Protein AF-A0A503XHS9-F1 (afdb_monomer)

Mean predicted aligned error: 9.69 Å

Solvent-accessible surface area (backbone atoms only — not comparable to full-atom values): 4189 Å² total; per-residue (Å²): 107,56,94,84,41,71,76,75,33,54,80,34,55,91,82,40,81,69,27,22,37,41,74,59,91,63,31,39,34,36,28,35,76,56,100,88,48,72,50,76,76,45,79,41,54,71,85,57,84,82,54,80,72,80,72,63,86,82,76,75,80,78,81,131

Radius of gyration: 13.37 Å; Cα contacts (8 Å, |Δi|>4): 79; chains: 1; bounding box: 25×36×27 Å

Foldseek 3Di:
DCVVPVPPFDDPVVVPPQWGWDDDPQKIWIWGDDPPDIGTPDIGRNVPPDDPVVVPPPPDPDDD

Structure (mmCIF, N/CA/C/O backbone):
data_AF-A0A503XHS9-F1
#
_entry.id   AF-A0A503XHS9-F1
#
loop_
_atom_site.group_PDB
_atom_site.id
_atom_site.type_sym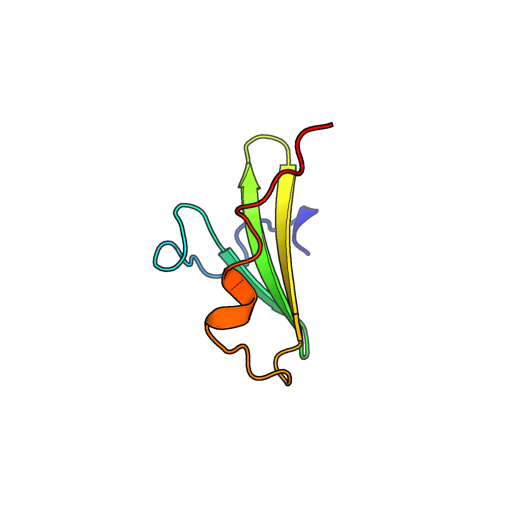bol
_atom_site.label_atom_id
_atom_site.label_alt_id
_atom_site.label_comp_id
_atom_site.label_asym_id
_atom_site.label_entity_id
_atom_site.label_seq_id
_atom_site.pdbx_PDB_ins_code
_atom_site.Cartn_x
_atom_site.Cartn_y
_atom_site.Cartn_z
_atom_site.occupancy
_atom_site.B_iso_or_equiv
_atom_site.auth_seq_id
_atom_site.auth_comp_id
_atom_site.auth_asym_id
_atom_site.auth_atom_id
_atom_site.pdbx_PDB_model_num
ATOM 1 N N . MET A 1 1 ? -6.670 -12.195 2.669 1.00 82.12 1 MET A N 1
ATOM 2 C CA . MET A 1 1 ? -5.483 -12.031 3.543 1.00 82.12 1 MET A CA 1
ATOM 3 C C . MET A 1 1 ? -5.459 -10.653 4.181 1.00 82.12 1 MET A C 1
ATOM 5 O O . MET A 1 1 ? -5.550 -10.602 5.397 1.00 82.12 1 MET A O 1
ATOM 9 N N . LEU A 1 2 ? -5.405 -9.567 3.401 1.00 91.00 2 LEU A N 1
ATOM 10 C CA . LEU A 1 2 ? -5.264 -8.203 3.934 1.00 91.00 2 LEU A CA 1
ATOM 11 C C . LEU A 1 2 ? -6.381 -7.778 4.903 1.00 91.00 2 LEU A C 1
ATOM 13 O O . LEU A 1 2 ? -6.080 -7.179 5.921 1.00 91.00 2 LEU A O 1
ATOM 17 N N . THR A 1 3 ? -7.636 -8.173 4.669 1.00 91.88 3 THR A N 1
ATOM 18 C CA . THR A 1 3 ? -8.759 -7.873 5.584 1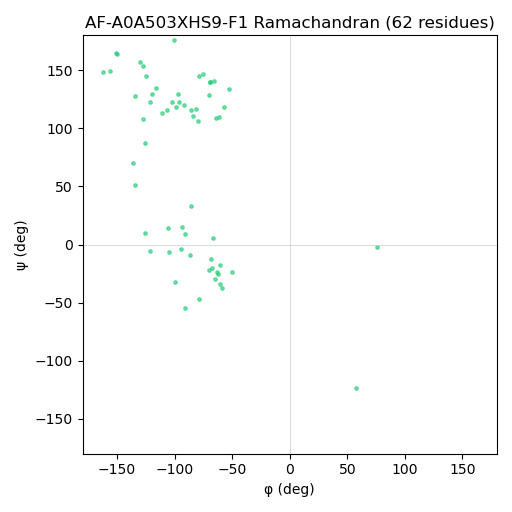.00 91.88 3 THR A CA 1
ATOM 19 C C . THR A 1 3 ? -8.623 -8.490 6.979 1.00 91.88 3 THR A C 1
ATOM 21 O O . THR A 1 3 ? -9.213 -7.985 7.924 1.00 91.88 3 THR A O 1
ATOM 24 N N . LEU A 1 4 ? -7.870 -9.587 7.113 1.00 94.56 4 LEU A N 1
ATOM 25 C CA . LEU A 1 4 ? -7.641 -10.269 8.393 1.00 94.56 4 LEU A CA 1
ATOM 26 C C . LEU A 1 4 ? -6.288 -9.894 9.006 1.00 94.56 4 LEU A C 1
ATOM 28 O O . LEU A 1 4 ? -6.148 -9.857 10.223 1.00 94.56 4 LEU A O 1
ATOM 32 N N . HIS A 1 5 ? -5.287 -9.628 8.164 1.00 95.56 5 HIS A N 1
ATOM 33 C CA . HIS A 1 5 ? -3.915 -9.352 8.582 1.00 95.56 5 HIS A CA 1
ATOM 34 C C . HIS A 1 5 ? -3.351 -8.158 7.792 1.00 95.56 5 HIS A C 1
ATOM 36 O O . HIS A 1 5 ? -2.473 -8.336 6.948 1.00 95.56 5 HIS A O 1
ATOM 42 N N . PRO A 1 6 ? -3.839 -6.929 8.033 1.00 94.69 6 PRO A N 1
ATOM 43 C CA . PRO A 1 6 ? -3.468 -5.751 7.242 1.00 94.69 6 PRO A CA 1
ATOM 44 C C . PRO A 1 6 ? -1.976 -5.402 7.339 1.00 94.69 6 PRO A C 1
ATOM 46 O O . PRO A 1 6 ? -1.406 -4.814 6.425 1.00 94.69 6 PRO A O 1
ATOM 49 N N . LEU A 1 7 ? -1.300 -5.819 8.410 1.00 96.06 7 LEU A N 1
ATOM 50 C CA . LEU A 1 7 ? 0.124 -5.554 8.630 1.00 96.06 7 LEU A CA 1
ATOM 51 C C . LEU A 1 7 ? 1.050 -6.655 8.082 1.00 96.06 7 LEU A C 1
ATOM 53 O O . LEU A 1 7 ? 2.246 -6.621 8.356 1.00 96.06 7 LEU A O 1
ATOM 57 N N . SER A 1 8 ? 0.526 -7.627 7.321 1.00 95.12 8 SER A N 1
ATOM 58 C CA . SER A 1 8 ? 1.317 -8.755 6.801 1.00 95.12 8 SER A CA 1
ATOM 59 C C . SER A 1 8 ? 2.325 -8.370 5.714 1.00 95.12 8 SER A C 1
ATOM 61 O O . SER A 1 8 ? 3.259 -9.125 5.459 1.00 95.12 8 SER A O 1
ATOM 63 N N . GLY A 1 9 ? 2.122 -7.241 5.031 1.00 96.50 9 GLY A N 1
ATOM 64 C CA . GLY A 1 9 ? 3.069 -6.701 4.059 1.00 96.50 9 GLY A CA 1
ATOM 65 C C . GLY A 1 9 ? 4.231 -5.975 4.733 1.00 96.50 9 GLY A C 1
ATOM 66 O O . GLY A 1 9 ? 4.044 -5.312 5.761 1.00 96.50 9 GLY A O 1
ATOM 67 N N . ALA A 1 10 ? 5.425 -6.075 4.145 1.00 97.25 10 ALA A N 1
ATOM 68 C CA . ALA A 1 10 ? 6.608 -5.411 4.682 1.00 97.25 10 ALA A CA 1
ATOM 69 C C . ALA A 1 10 ? 6.494 -3.883 4.512 1.00 97.25 10 ALA A C 1
ATOM 71 O O . ALA A 1 10 ? 5.999 -3.427 3.473 1.00 97.25 10 ALA A O 1
ATOM 72 N N . PRO A 1 11 ? 6.909 -3.094 5.521 1.00 97.50 11 PRO A N 1
ATOM 73 C CA . PRO A 1 11 ? 6.881 -1.639 5.446 1.00 97.50 11 PRO A CA 1
ATOM 74 C C . PRO A 1 11 ? 7.856 -1.141 4.380 1.00 97.50 11 PRO A C 1
ATOM 76 O O . PRO A 1 11 ? 8.952 -1.681 4.228 1.00 97.50 11 PRO A O 1
ATOM 79 N N . ARG A 1 12 ? 7.432 -0.117 3.643 1.00 96.75 12 ARG A N 1
ATOM 80 C CA . ARG A 1 12 ? 8.171 0.550 2.569 1.00 96.75 12 ARG A CA 1
ATOM 81 C C . ARG A 1 12 ? 8.069 2.065 2.714 1.00 96.75 12 ARG A C 1
ATOM 83 O O . ARG A 1 12 ? 7.726 2.775 1.770 1.00 96.75 12 ARG A O 1
ATOM 90 N N . ASP A 1 13 ? 8.371 2.550 3.917 1.00 93.62 13 ASP A N 1
ATOM 91 C CA . ASP A 1 13 ? 8.447 3.986 4.211 1.00 93.62 13 ASP A CA 1
ATOM 92 C C . ASP A 1 13 ? 9.511 4.701 3.355 1.00 93.62 13 ASP A C 1
ATOM 94 O O . ASP A 1 13 ? 9.456 5.916 3.190 1.00 93.62 13 ASP A O 1
ATOM 98 N N . ASP A 1 14 ? 10.447 3.944 2.766 1.00 94.44 14 ASP A N 1
ATOM 99 C CA . ASP A 1 14 ? 11.415 4.404 1.766 1.00 94.44 14 ASP A CA 1
ATOM 100 C C . ASP A 1 14 ? 10.782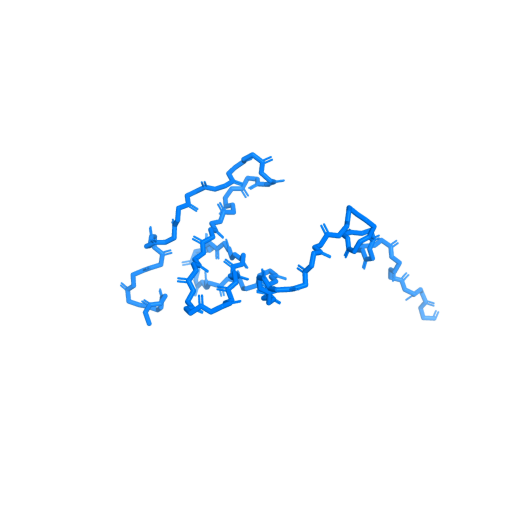 4.795 0.417 1.00 94.44 14 ASP A C 1
ATOM 102 O O . ASP A 1 14 ? 11.400 5.538 -0.341 1.00 94.44 14 ASP A O 1
ATOM 106 N N . ILE A 1 15 ? 9.567 4.317 0.111 1.00 90.62 15 ILE A N 1
ATOM 107 C CA . ILE A 1 15 ? 8.785 4.727 -1.068 1.00 90.62 15 ILE A CA 1
ATOM 108 C C . ILE A 1 15 ? 7.883 5.911 -0.710 1.00 90.62 15 ILE A C 1
ATOM 110 O O . ILE A 1 15 ? 7.913 6.944 -1.373 1.00 90.62 15 ILE A O 1
ATOM 114 N N . ALA A 1 16 ? 7.061 5.742 0.325 1.00 92.94 16 ALA A N 1
ATOM 115 C CA . ALA A 1 16 ? 6.223 6.788 0.897 1.00 92.94 16 ALA A CA 1
ATOM 116 C C . ALA A 1 16 ? 5.776 6.373 2.312 1.00 92.94 16 ALA A C 1
ATOM 118 O O . ALA A 1 16 ? 5.554 5.178 2.541 1.00 92.94 16 ALA A O 1
ATOM 119 N N . PRO A 1 17 ? 5.584 7.322 3.248 1.00 94.75 17 PRO A N 1
ATOM 120 C CA . PRO A 1 17 ? 5.188 7.014 4.622 1.00 94.75 17 PRO A CA 1
ATOM 121 C C . PRO A 1 17 ? 3.939 6.131 4.705 1.00 94.75 17 PRO A C 1
ATOM 123 O O . PRO A 1 17 ? 2.950 6.378 4.018 1.00 94.75 17 PRO A O 1
ATOM 126 N N . GLY A 1 18 ? 3.981 5.097 5.545 1.00 96.00 18 GLY A N 1
ATOM 127 C CA . GLY A 1 18 ? 2.854 4.186 5.769 1.00 96.00 18 GLY A CA 1
ATOM 128 C C . GLY A 1 18 ? 2.619 3.170 4.646 1.00 96.00 18 GLY A C 1
ATOM 129 O O . GLY A 1 18 ? 1.742 2.310 4.773 1.00 96.00 18 GLY A O 1
ATOM 130 N N . THR A 1 19 ? 3.411 3.217 3.569 1.00 97.62 19 THR A N 1
ATOM 131 C CA . THR A 1 19 ? 3.315 2.252 2.472 1.00 97.62 19 THR A CA 1
ATOM 132 C C . THR A 1 19 ? 3.790 0.885 2.929 1.00 97.62 19 THR A C 1
ATOM 134 O O . THR A 1 19 ? 4.796 0.728 3.622 1.00 97.62 19 THR A O 1
ATOM 137 N N . ARG A 1 20 ? 3.077 -0.141 2.489 1.00 97.56 20 ARG A N 1
ATOM 138 C CA . ARG A 1 20 ? 3.427 -1.544 2.647 1.00 97.56 20 ARG A CA 1
ATOM 139 C C . ARG A 1 20 ? 3.380 -2.223 1.301 1.00 97.56 20 ARG A C 1
ATOM 141 O O . ARG A 1 20 ? 2.632 -1.824 0.408 1.00 97.56 20 ARG A O 1
ATOM 148 N N . HIS A 1 21 ? 4.159 -3.287 1.171 1.00 96.50 21 HIS A N 1
ATOM 149 C CA . HIS A 1 21 ? 4.097 -4.122 -0.012 1.00 96.50 21 HIS A CA 1
ATOM 150 C C . HIS A 1 21 ? 3.843 -5.590 0.313 1.00 96.50 21 HIS A C 1
ATOM 152 O O . HIS A 1 21 ? 4.295 -6.119 1.329 1.00 96.50 21 HIS A O 1
ATOM 158 N N . LEU A 1 22 ? 3.094 -6.255 -0.558 1.00 95.69 22 LEU A N 1
ATOM 159 C CA . LEU A 1 22 ? 2.819 -7.680 -0.469 1.00 95.69 22 LEU A CA 1
ATOM 160 C C . LEU A 1 22 ? 3.013 -8.312 -1.844 1.00 95.69 22 LEU A C 1
ATOM 162 O O . LEU A 1 22 ? 2.436 -7.849 -2.828 1.00 95.69 22 LEU A O 1
ATOM 166 N N . ILE A 1 23 ? 3.811 -9.376 -1.898 1.00 93.44 23 ILE A N 1
ATOM 167 C CA . ILE A 1 23 ? 4.001 -10.167 -3.113 1.00 93.44 23 ILE A CA 1
ATOM 168 C C . ILE A 1 23 ? 3.060 -11.369 -3.056 1.00 93.44 23 ILE A C 1
ATOM 170 O O . ILE A 1 23 ? 3.110 -12.160 -2.115 1.00 93.44 23 ILE A O 1
ATOM 174 N N . VAL A 1 24 ? 2.203 -11.505 -4.067 1.00 91.50 24 VAL A N 1
ATOM 175 C CA . VAL A 1 24 ? 1.297 -12.648 -4.233 1.00 91.50 24 VAL A CA 1
ATOM 176 C C . VAL A 1 24 ? 1.497 -13.217 -5.631 1.00 91.50 24 VAL A C 1
ATOM 178 O O . VAL A 1 24 ? 1.115 -12.608 -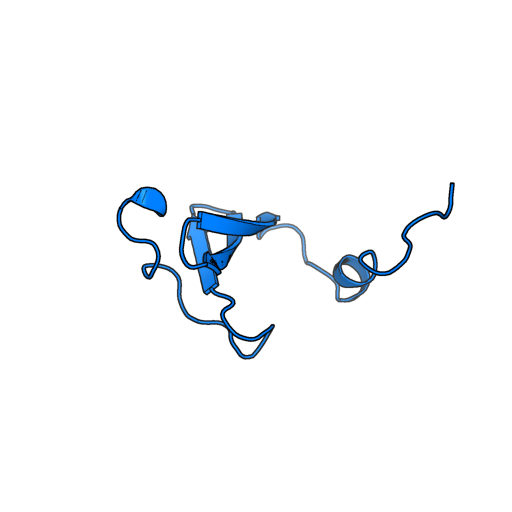6.631 1.00 91.50 24 VAL A O 1
ATOM 181 N N . GLY A 1 25 ? 2.129 -14.389 -5.708 1.00 91.62 25 GLY A N 1
ATOM 182 C CA . GLY A 1 25 ? 2.567 -14.952 -6.985 1.00 91.62 25 GLY A CA 1
ATOM 183 C C . GLY A 1 25 ? 3.507 -13.985 -7.711 1.00 91.62 25 GLY A C 1
ATOM 184 O O . GLY A 1 25 ? 4.509 -13.559 -7.145 1.00 91.62 25 GLY A O 1
ATOM 185 N N . ASN A 1 26 ? 3.152 -13.607 -8.941 1.00 91.62 26 ASN A N 1
ATOM 186 C CA . ASN A 1 26 ? 3.933 -12.685 -9.776 1.00 91.62 26 ASN A CA 1
ATOM 187 C C . ASN A 1 26 ? 3.500 -11.217 -9.649 1.00 91.62 26 ASN A C 1
ATOM 189 O O . ASN A 1 26 ? 3.852 -10.407 -10.506 1.00 91.62 26 ASN A O 1
ATOM 193 N N . TYR A 1 27 ? 2.716 -10.864 -8.631 1.00 93.12 27 TYR A N 1
ATOM 194 C CA . TYR A 1 27 ? 2.211 -9.508 -8.443 1.00 93.12 27 TYR A CA 1
ATOM 195 C C . TYR A 1 27 ? 2.756 -8.884 -7.164 1.00 93.12 27 TYR A C 1
ATOM 197 O O . TYR A 1 27 ? 2.730 -9.500 -6.101 1.00 93.12 27 TYR A O 1
ATOM 205 N N . LEU A 1 28 ? 3.199 -7.637 -7.273 1.00 93.31 28 LEU A N 1
ATOM 206 C CA . LEU A 1 28 ? 3.533 -6.748 -6.174 1.00 93.31 28 LEU A CA 1
ATOM 207 C C . LEU A 1 28 ? 2.347 -5.809 -5.939 1.00 93.31 28 LEU A C 1
ATOM 209 O O . LEU A 1 28 ? 1.972 -5.038 -6.817 1.00 93.31 28 LEU A O 1
ATOM 213 N N . THR A 1 29 ? 1.757 -5.865 -4.753 1.00 95.56 29 THR A N 1
ATOM 214 C CA . THR A 1 29 ? 0.706 -4.936 -4.325 1.00 95.56 29 THR A CA 1
ATOM 215 C C . THR A 1 29 ? 1.313 -3.905 -3.388 1.00 95.56 29 THR A C 1
ATOM 217 O O . THR A 1 29 ? 1.878 -4.293 -2.367 1.00 95.56 29 THR A O 1
ATOM 220 N N . LEU A 1 30 ? 1.189 -2.621 -3.719 1.00 96.94 30 LEU A N 1
ATOM 221 C CA . LEU A 1 30 ? 1.485 -1.502 -2.825 1.00 96.94 30 LEU A CA 1
ATOM 222 C C . LEU A 1 30 ? 0.180 -1.028 -2.194 1.00 96.94 30 LEU A C 1
ATOM 224 O O . LEU A 1 30 ? -0.807 -0.804 -2.899 1.00 96.94 30 LEU A O 1
ATOM 228 N N . TYR A 1 31 ? 0.168 -0.894 -0.877 1.00 97.69 31 TYR A N 1
ATOM 229 C CA . TYR A 1 31 ? -1.024 -0.517 -0.130 1.00 97.69 31 TYR A CA 1
ATOM 230 C C . TYR A 1 31 ? -0.661 0.241 1.146 1.00 97.69 31 TYR A C 1
ATOM 232 O O . TYR A 1 31 ? 0.479 0.183 1.602 1.00 97.69 31 TYR A O 1
ATOM 240 N N . ARG A 1 32 ? -1.640 0.912 1.746 1.00 97.25 32 ARG A N 1
ATOM 241 C CA . ARG A 1 32 ? -1.536 1.490 3.090 1.00 97.25 32 ARG A CA 1
ATOM 242 C C . ARG A 1 32 ? -2.730 1.077 3.940 1.00 97.25 32 ARG A C 1
ATOM 244 O O . ARG A 1 32 ? -3.764 0.661 3.415 1.00 97.25 32 ARG A O 1
ATOM 251 N N . VAL A 1 33 ? -2.541 1.118 5.252 1.00 97.00 33 VAL A N 1
ATOM 252 C CA . VAL A 1 33 ? -3.587 0.817 6.232 1.00 97.00 33 VAL A CA 1
ATOM 253 C C . VAL A 1 33 ? -4.003 2.141 6.845 1.00 97.00 33 VAL A C 1
ATOM 255 O O . VAL A 1 33 ? -3.180 2.791 7.483 1.00 97.00 33 VAL A O 1
ATOM 258 N N . GLU A 1 34 ? -5.250 2.518 6.610 1.00 94.88 34 GLU A N 1
ATOM 259 C CA . GLU A 1 34 ? -5.903 3.675 7.216 1.00 94.88 34 GLU A CA 1
ATOM 260 C C . GLU A 1 34 ? -6.802 3.198 8.369 1.00 94.88 34 GLU A C 1
ATOM 262 O O . GLU A 1 34 ? -6.936 1.993 8.607 1.00 94.88 34 GLU A O 1
ATOM 267 N N . ASP A 1 35 ? -7.416 4.131 9.095 1.00 91.88 35 ASP A N 1
ATOM 268 C CA . ASP A 1 35 ? -8.177 3.820 10.314 1.00 91.88 35 ASP A CA 1
ATOM 269 C C . ASP A 1 35 ? -9.364 2.864 10.076 1.00 91.88 35 ASP A C 1
ATOM 271 O O . ASP A 1 35 ? -9.672 2.031 10.930 1.00 91.88 35 ASP A O 1
ATOM 275 N N . ASP A 1 36 ? -10.024 2.952 8.919 1.00 93.81 36 ASP A N 1
ATOM 276 C CA . ASP A 1 36 ? -11.224 2.178 8.577 1.00 93.81 36 ASP A CA 1
ATOM 277 C C . ASP A 1 36 ? -11.071 1.301 7.324 1.00 93.81 36 ASP A C 1
ATOM 279 O O . ASP A 1 36 ? -11.966 0.514 6.997 1.00 93.81 36 ASP A O 1
ATOM 283 N N . ALA A 1 37 ? -9.941 1.405 6.624 1.00 95.44 37 ALA A N 1
ATOM 284 C CA . ALA A 1 37 ? -9.779 0.809 5.310 1.00 95.44 37 ALA A CA 1
ATOM 285 C C . ALA A 1 37 ? -8.339 0.402 4.987 1.00 95.44 37 ALA A C 1
ATOM 287 O O . ALA A 1 37 ? -7.355 0.824 5.590 1.00 95.44 37 ALA A O 1
ATOM 288 N N . ILE A 1 38 ? -8.231 -0.437 3.959 1.00 96.81 38 ILE A N 1
ATOM 289 C CA . ILE A 1 38 ? -6.968 -0.768 3.307 1.00 96.81 38 ILE A CA 1
ATOM 290 C C . ILE A 1 38 ? -7.030 -0.151 1.921 1.00 96.81 38 ILE A C 1
ATOM 292 O O . ILE A 1 38 ? -7.825 -0.586 1.086 1.00 96.81 38 ILE A O 1
ATOM 296 N N . GLU A 1 39 ? -6.194 0.847 1.669 1.00 97.00 39 GLU A N 1
ATOM 297 C CA . GLU A 1 39 ? -6.133 1.491 0.364 1.00 97.00 39 GLU A CA 1
ATOM 298 C C . GLU A 1 39 ? -5.085 0.802 -0.502 1.00 97.00 39 GLU A C 1
ATOM 300 O O . GLU A 1 39 ? -3.898 0.758 -0.166 1.00 97.00 39 GLU A O 1
ATOM 305 N N . ILE A 1 40 ? -5.529 0.257 -1.634 1.00 96.56 40 ILE A N 1
ATOM 306 C CA . ILE A 1 40 ? -4.637 -0.312 -2.639 1.00 96.56 40 ILE A CA 1
ATOM 307 C C . ILE A 1 40 ? -4.152 0.821 -3.535 1.00 96.56 40 ILE A C 1
ATOM 309 O O . ILE A 1 40 ? -4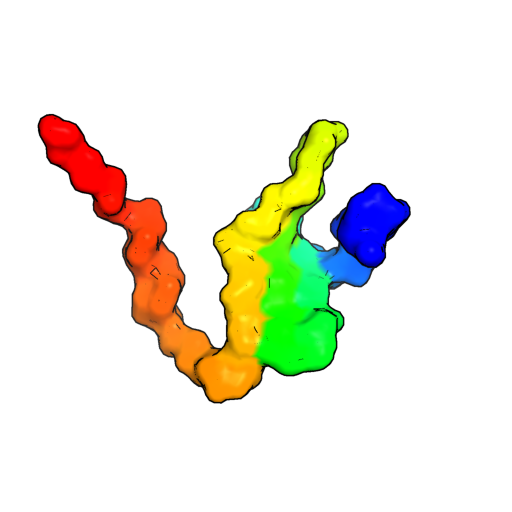.916 1.363 -4.326 1.00 96.56 40 ILE A O 1
ATOM 313 N N . LEU A 1 41 ? -2.867 1.145 -3.430 1.00 95.69 41 LEU A N 1
ATOM 314 C CA . LEU A 1 41 ? -2.254 2.231 -4.189 1.00 95.69 41 LEU A CA 1
ATOM 315 C C . LEU A 1 41 ? -1.966 1.790 -5.626 1.00 95.69 41 LEU A C 1
ATOM 317 O O . LEU A 1 41 ? -2.270 2.502 -6.583 1.00 95.69 41 LEU A O 1
ATOM 321 N N . ARG A 1 42 ? -1.367 0.601 -5.784 1.00 93.69 42 ARG A N 1
ATOM 322 C CA . ARG A 1 42 ? -1.012 0.008 -7.082 1.00 93.69 42 ARG A CA 1
ATOM 323 C C . ARG A 1 42 ? -0.909 -1.513 -6.993 1.00 93.69 42 ARG A C 1
ATOM 325 O O . ARG A 1 42 ? -0.468 -2.061 -5.983 1.00 93.69 42 ARG A O 1
ATOM 332 N N . VAL A 1 43 ? -1.218 -2.186 -8.101 1.00 94.06 43 VAL A N 1
ATOM 333 C CA . VAL A 1 43 ? -0.895 -3.602 -8.319 1.00 94.06 43 VAL A CA 1
ATOM 334 C C . VAL A 1 43 ? -0.036 -3.711 -9.567 1.00 94.06 43 VAL A C 1
ATOM 336 O O . VAL A 1 43 ? -0.421 -3.286 -10.653 1.00 94.06 43 VAL A O 1
ATOM 339 N N . LEU A 1 44 ? 1.143 -4.284 -9.390 1.00 90.62 44 LEU A N 1
ATOM 340 C CA . LEU A 1 44 ? 2.217 -4.312 -10.361 1.00 90.62 44 LEU A CA 1
ATOM 341 C C . LEU A 1 44 ? 2.542 -5.768 -10.696 1.00 90.62 44 LEU A C 1
ATOM 343 O O . LEU A 1 44 ? 2.748 -6.580 -9.800 1.00 90.62 44 LEU A O 1
ATOM 347 N N . HIS A 1 45 ? 2.597 -6.131 -11.976 1.00 90.31 45 HIS A N 1
ATOM 348 C CA . HIS A 1 45 ? 3.063 -7.459 -12.383 1.00 90.31 45 HIS A CA 1
ATOM 349 C C . HIS A 1 45 ? 4.598 -7.475 -12.407 1.00 90.31 45 HIS A C 1
ATOM 351 O O . HIS A 1 45 ? 5.199 -6.810 -13.241 1.00 90.31 45 HIS A O 1
ATOM 357 N N . GLY A 1 46 ? 5.246 -8.290 -11.572 1.00 73.12 46 GLY A N 1
ATOM 358 C CA . GLY A 1 46 ? 6.705 -8.330 -11.368 1.00 73.12 46 GLY A CA 1
ATOM 359 C C . GLY A 1 46 ? 7.552 -8.806 -12.556 1.00 73.12 46 GLY A C 1
ATOM 360 O O . GLY A 1 46 ? 8.757 -8.956 -12.416 1.00 73.12 46 GLY A O 1
ATOM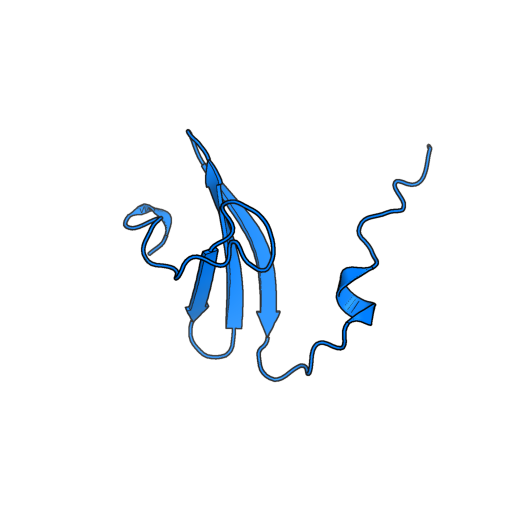 361 N N . HIS A 1 47 ? 6.934 -9.048 -13.717 1.00 70.12 47 HIS A N 1
ATOM 362 C CA . HIS A 1 47 ? 7.624 -9.354 -14.978 1.00 70.12 47 HIS A CA 1
ATOM 363 C C . HIS A 1 47 ? 7.605 -8.151 -15.940 1.00 70.12 47 HIS A C 1
ATOM 365 O O . HIS A 1 47 ? 8.232 -8.175 -16.997 1.00 70.12 47 HIS A O 1
ATOM 371 N N . ARG A 1 48 ? 6.882 -7.078 -15.600 1.00 60.84 48 ARG A N 1
ATOM 372 C CA . ARG A 1 48 ? 7.082 -5.781 -16.237 1.00 60.84 48 ARG A CA 1
ATOM 373 C C . ARG A 1 48 ? 8.213 -5.114 -15.468 1.00 60.84 48 ARG A C 1
ATOM 375 O O . ARG A 1 48 ? 8.097 -4.908 -14.265 1.00 60.84 48 ARG A O 1
ATOM 382 N N . ASN A 1 49 ? 9.333 -4.884 -16.140 1.00 55.94 49 ASN A N 1
ATOM 383 C CA . ASN A 1 49 ? 10.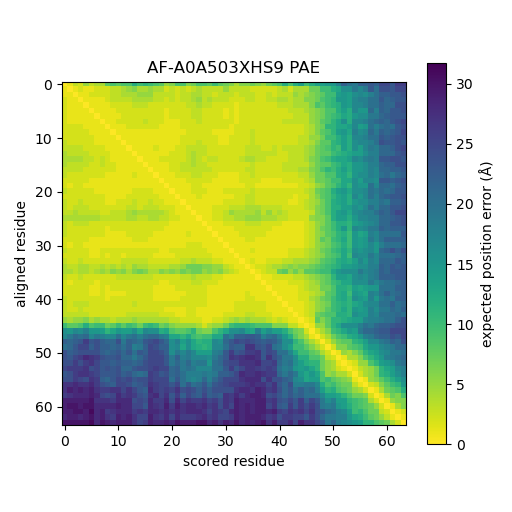365 -4.002 -15.620 1.00 55.94 49 ASN A CA 1
ATOM 384 C C . ASN A 1 49 ? 9.708 -2.621 -15.483 1.00 55.94 49 ASN A C 1
ATOM 386 O O . ASN A 1 49 ? 9.322 -2.053 -16.499 1.00 55.94 49 ASN A O 1
ATOM 390 N N . PHE A 1 50 ? 9.471 -2.154 -14.256 1.00 54.81 50 PHE A N 1
ATOM 391 C CA . PHE A 1 50 ? 8.930 -0.816 -14.027 1.00 54.81 50 PHE A CA 1
ATOM 392 C C . PHE A 1 50 ? 10.090 0.158 -14.150 1.00 54.81 50 PHE A C 1
ATOM 394 O O . PHE A 1 50 ? 10.972 0.194 -13.290 1.00 54.81 50 PHE A O 1
ATOM 401 N N . GLU A 1 51 ? 10.119 0.890 -15.255 1.00 56.41 51 GLU A N 1
ATOM 402 C CA . GLU A 1 51 ? 11.014 2.028 -15.409 1.00 56.41 51 GLU A CA 1
ATOM 403 C C . GLU A 1 51 ? 10.428 3.183 -14.580 1.00 56.41 51 GLU A C 1
ATOM 405 O O . GLU A 1 51 ? 9.211 3.312 -14.447 1.00 56.41 51 GLU A O 1
ATOM 410 N N . THR A 1 52 ? 11.283 4.030 -14.002 1.00 54.94 52 THR A N 1
ATOM 411 C CA . THR A 1 52 ? 10.896 5.175 -13.149 1.00 54.94 52 THR A CA 1
ATOM 412 C C . THR A 1 52 ? 9.820 6.079 -13.775 1.00 54.94 52 THR A C 1
ATOM 414 O O . THR A 1 52 ? 9.081 6.749 -13.056 1.00 54.94 52 THR A O 1
ATOM 417 N N . ASP A 1 53 ? 9.706 6.068 -15.103 1.00 57.28 53 ASP A N 1
ATOM 418 C CA . ASP A 1 53 ? 8.752 6.852 -15.888 1.00 57.28 53 ASP A CA 1
ATOM 419 C C . ASP A 1 53 ? 7.280 6.456 -15.636 1.00 57.28 53 ASP A C 1
ATOM 421 O O . ASP A 1 53 ? 6.402 7.317 -15.625 1.00 57.28 53 ASP A O 1
ATOM 425 N N . ASP A 1 54 ? 7.005 5.193 -15.284 1.00 60.28 54 ASP A N 1
ATOM 426 C CA . ASP A 1 54 ? 5.645 4.686 -15.0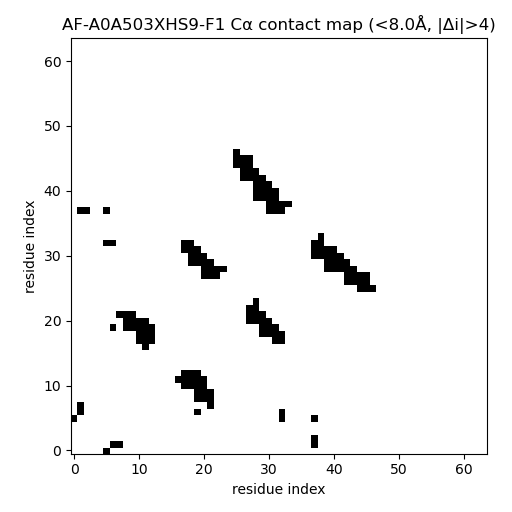08 1.00 60.28 54 ASP A CA 1
ATOM 427 C C . ASP A 1 54 ? 5.013 5.272 -13.722 1.00 60.28 54 ASP A C 1
ATOM 429 O O . ASP A 1 54 ? 3.817 5.099 -13.456 1.00 60.28 54 ASP A O 1
ATOM 433 N N . LEU A 1 55 ? 5.812 5.945 -12.883 1.00 57.66 55 LEU A N 1
ATOM 434 C CA . LEU A 1 55 ? 5.370 6.573 -11.632 1.00 57.66 55 LEU A CA 1
ATOM 435 C C . LEU A 1 55 ? 5.007 8.060 -11.790 1.00 57.66 55 LEU A C 1
ATOM 437 O O . LEU A 1 55 ? 4.552 8.670 -10.822 1.00 57.66 55 LEU A O 1
ATOM 441 N N . THR A 1 56 ? 5.188 8.648 -12.977 1.00 55.22 56 THR A N 1
ATOM 442 C CA . THR A 1 56 ? 5.021 10.097 -13.197 1.00 55.22 56 THR A CA 1
ATOM 443 C C . THR A 1 56 ? 3.587 10.538 -13.511 1.00 55.22 56 THR A C 1
ATOM 445 O O . THR A 1 56 ? 3.282 11.727 -13.431 1.00 55.22 56 THR A O 1
ATOM 448 N N . ASP A 1 57 ? 2.662 9.606 -13.748 1.00 57.25 57 ASP A N 1
ATOM 449 C CA . ASP A 1 57 ? 1.283 9.918 -14.157 1.00 57.25 57 ASP A CA 1
ATOM 450 C C . ASP A 1 57 ? 0.311 10.206 -12.986 1.00 57.25 57 ASP A C 1
ATOM 452 O O . ASP A 1 57 ? -0.868 9.866 -13.017 1.00 57.25 57 ASP A O 1
ATOM 456 N N . LEU A 1 58 ? 0.800 10.798 -11.890 1.00 57.25 58 LEU A N 1
ATOM 457 C CA . LEU A 1 58 ? -0.028 11.210 -10.740 1.00 57.25 58 LEU A CA 1
ATOM 458 C C . LEU A 1 58 ? -0.245 12.735 -10.657 1.00 57.25 58 LEU A C 1
ATOM 460 O O . LEU A 1 58 ? -0.690 13.228 -9.623 1.00 57.25 58 LEU A O 1
ATOM 464 N N . SER A 1 59 ? 0.052 13.497 -11.720 1.00 60.88 59 SER A N 1
ATOM 465 C CA . SER A 1 59 ? 0.091 14.972 -11.663 1.00 60.88 59 SER A CA 1
ATOM 466 C C . SER A 1 59 ? -0.769 15.739 -12.682 1.00 60.88 59 SER A C 1
ATOM 468 O O . SER A 1 59 ? -0.647 16.964 -12.739 1.00 60.88 59 SER A O 1
ATOM 470 N N . VAL A 1 60 ? -1.670 15.123 -13.447 1.00 56.44 60 VAL A N 1
ATOM 471 C CA . VAL A 1 60 ? -2.618 15.913 -14.258 1.00 56.44 60 VAL A CA 1
ATOM 472 C C . VAL A 1 60 ? -4.043 15.486 -13.948 1.00 56.44 60 VAL A C 1
ATOM 474 O O . VAL A 1 60 ? -4.626 14.621 -14.586 1.00 56.44 60 VAL A O 1
ATOM 477 N N . ALA A 1 61 ? -4.607 16.115 -12.918 1.00 53.50 61 ALA A N 1
ATOM 478 C CA . ALA A 1 61 ? -6.041 16.334 -12.899 1.00 53.50 61 ALA A CA 1
ATOM 479 C C . ALA A 1 61 ? -6.357 17.257 -14.083 1.00 53.50 61 ALA A C 1
ATOM 481 O O . ALA A 1 61 ? -5.981 18.430 -14.055 1.00 53.50 61 ALA A O 1
ATOM 482 N N . ASP A 1 62 ? -6.999 16.725 -15.121 1.00 48.41 62 ASP A N 1
ATOM 483 C CA . ASP A 1 62 ? -7.621 17.544 -16.157 1.00 48.41 62 ASP A CA 1
ATOM 484 C C . ASP A 1 62 ? -8.641 18.478 -15.479 1.00 48.41 62 ASP A C 1
ATOM 486 O O . ASP A 1 62 ? -9.579 17.990 -14.833 1.00 48.41 62 ASP A O 1
ATOM 490 N N . PRO A 1 63 ? -8.485 19.813 -15.553 1.00 54.84 63 PRO A N 1
ATOM 491 C CA . PRO A 1 63 ? -9.555 20.706 -15.152 1.00 54.84 63 PRO A CA 1
ATOM 492 C C . PRO A 1 63 ? -10.687 20.598 -16.182 1.00 54.84 63 PRO A C 1
ATOM 494 O O . PRO A 1 63 ? -10.448 20.695 -17.386 1.00 54.84 63 PRO A O 1
ATOM 497 N N . VAL A 1 64 ? -11.898 20.370 -15.660 1.00 65.19 64 VAL A N 1
ATOM 498 C CA . VAL A 1 64 ? -13.192 20.324 -16.372 1.00 65.19 64 VAL A CA 1
ATOM 499 C C . VAL A 1 64 ? -13.377 21.497 -17.330 1.00 65.19 64 VAL A C 1
ATOM 501 O O . VAL A 1 64 ? -13.096 22.645 -16.911 1.00 65.19 64 VAL A O 1
#

Nearest PDB structures (foldseek):
  6x0a-asse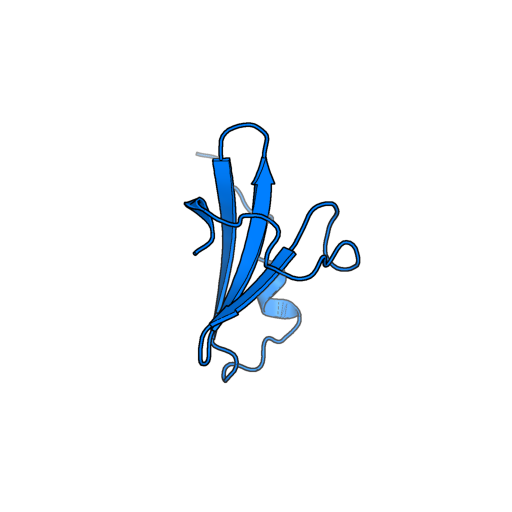mbly17_Q  TM=7.867E-01  e=1.288E-03  Mesorhizobium opportunistum WSM2075
  5ceg-assembly1_B  TM=8.411E-01  e=5.773E-03  Mesorhizobium opportunistum WSM2075
  7ycu-assembly1_C-2  TM=8.226E-01  e=1.778E-02  Pseudoalteromonas rubra
  7r5a-assembly1_A-2  TM=8.101E-01  e=2.144E-02  Vibrio cholerae O1 biovar El Tor str. N16961
  7ljc-assembly1_A  TM=5.315E-01  e=3.603E+00  Homo sapiens

Sequence (64 aa):
MLTLHPLSGAPRDDIAPGTRHLIVGNYLTLYRVEDDAIEILRVLHGHRNFETDDLTDLSVADPV

pLDDT: mean 83.73, std 16.89, range [48.41, 97.69]

Secondary structure (DSSP, 8-state):
-TTT-GGGSEE-TTTSTTEEEEEETTEEEEEEE-SS-EEEEEEEETTS---GGGG-TTS-----